Protein AF-A0A2V5UHZ3-F1 (afdb_monomer)

Sequence (36 aa):
MAKYRIAWMPGDGVGNDVMEAARIVLDQMRFDAEYV

Radius of gyration: 10.51 Å; Cα contacts (8 Å, |Δi|>4): 26; chains: 1; bounding box: 21×18×26 Å

pLDDT: mean 92.85, std 5.51, range [68.0, 97.38]

Structure (mmCIF, N/CA/C/O backbone):
data_AF-A0A2V5UHZ3-F1
#
_entry.id   AF-A0A2V5UHZ3-F1
#
loop_
_atom_site.group_PDB
_atom_site.id
_atom_site.type_symbol
_atom_site.label_atom_id
_atom_site.label_alt_id
_atom_site.label_comp_id
_atom_site.label_asym_id
_atom_site.label_entity_id
_atom_site.label_seq_id
_atom_site.pdbx_PDB_ins_code
_atom_site.Cartn_x
_atom_site.Cartn_y
_atom_site.Cartn_z
_atom_site.occupancy
_atom_site.B_iso_or_equiv
_atom_site.auth_seq_id
_atom_si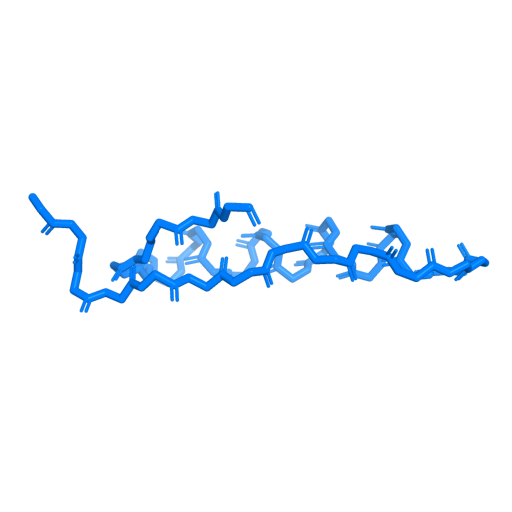te.auth_comp_id
_atom_site.auth_asym_id
_atom_site.auth_atom_id
_atom_site.pdbx_PDB_model_num
ATOM 1 N N . MET A 1 1 ? -11.796 5.522 11.585 1.00 68.00 1 MET A N 1
ATOM 2 C CA . MET A 1 1 ? -10.437 6.097 11.573 1.00 68.00 1 MET A CA 1
ATOM 3 C C . MET A 1 1 ? -9.498 4.910 11.538 1.00 68.00 1 MET A C 1
ATOM 5 O O . MET A 1 1 ? -9.624 4.097 12.445 1.00 68.00 1 MET A O 1
ATOM 9 N N . ALA A 1 2 ? -8.677 4.746 10.500 1.00 76.50 2 ALA A N 1
ATOM 10 C CA . ALA A 1 2 ? -7.745 3.621 10.471 1.00 76.50 2 ALA A CA 1
ATOM 11 C C . ALA A 1 2 ? -6.658 3.809 11.537 1.00 76.50 2 ALA A C 1
ATOM 13 O O . ALA A 1 2 ? -6.234 4.943 11.786 1.00 76.50 2 ALA A O 1
ATOM 14 N N . LYS A 1 3 ? -6.215 2.725 12.183 1.00 88.88 3 LYS A N 1
ATOM 15 C CA . LYS A 1 3 ? -5.181 2.790 13.231 1.00 88.88 3 LYS A CA 1
ATOM 16 C C . LYS A 1 3 ? -3.835 3.279 12.693 1.00 88.88 3 LYS A C 1
ATOM 18 O O . LYS A 1 3 ? -3.085 3.929 13.421 1.00 88.88 3 LYS A O 1
ATOM 23 N N . TYR A 1 4 ? -3.540 2.978 11.433 1.00 93.88 4 TYR A N 1
ATOM 24 C CA . TYR A 1 4 ? -2.294 3.355 10.775 1.00 93.88 4 TYR A CA 1
ATOM 25 C C . TYR A 1 4 ? -2.549 4.080 9.457 1.00 93.88 4 TYR A C 1
ATOM 27 O O . TYR A 1 4 ? -3.548 3.837 8.786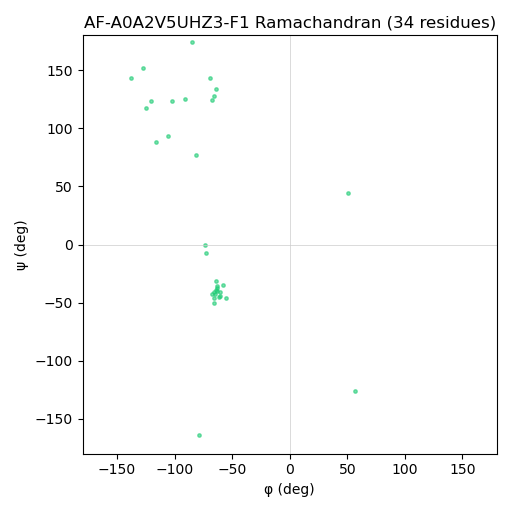 1.00 93.88 4 TYR A O 1
ATOM 35 N N . ARG A 1 5 ? -1.605 4.943 9.075 1.00 94.62 5 ARG A N 1
ATOM 36 C CA . ARG A 1 5 ? -1.565 5.592 7.766 1.00 94.62 5 ARG A CA 1
ATOM 37 C C . ARG A 1 5 ? -0.210 5.307 7.129 1.00 94.62 5 ARG A C 1
ATOM 39 O O . ARG A 1 5 ? 0.817 5.659 7.704 1.00 94.62 5 ARG A O 1
ATOM 46 N N . ILE A 1 6 ? -0.208 4.609 6.000 1.00 93.12 6 ILE A N 1
ATOM 47 C CA . ILE A 1 6 ? 0.990 4.056 5.363 1.00 93.12 6 ILE A CA 1
ATOM 48 C C . ILE A 1 6 ? 1.106 4.655 3.967 1.00 93.12 6 ILE A C 1
ATOM 50 O O . ILE A 1 6 ? 0.193 4.510 3.164 1.00 93.12 6 ILE A O 1
ATOM 54 N N . ALA A 1 7 ? 2.231 5.302 3.670 1.00 94.19 7 ALA A N 1
ATOM 55 C CA . ALA A 1 7 ? 2.513 5.754 2.313 1.00 94.19 7 ALA A CA 1
ATOM 56 C C . ALA A 1 7 ? 2.691 4.541 1.388 1.00 94.19 7 ALA A C 1
ATOM 58 O O . AL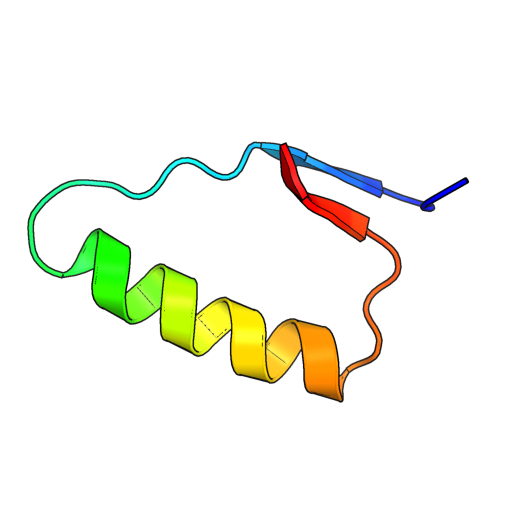A A 1 7 ? 3.475 3.634 1.680 1.00 94.19 7 ALA A O 1
ATOM 59 N N . TRP A 1 8 ? 1.960 4.522 0.281 1.00 94.06 8 TRP A N 1
ATOM 60 C CA . TRP A 1 8 ? 1.971 3.458 -0.704 1.00 94.06 8 TRP A CA 1
ATOM 61 C C . TRP A 1 8 ? 2.725 3.907 -1.948 1.00 94.06 8 TRP A C 1
ATOM 63 O O . TRP A 1 8 ? 2.182 4.527 -2.857 1.00 94.06 8 TRP A O 1
ATOM 73 N N . MET A 1 9 ? 4.015 3.595 -1.972 1.00 92.25 9 MET A N 1
ATOM 74 C CA . MET A 1 9 ? 4.924 4.047 -3.017 1.00 92.25 9 MET A CA 1
ATOM 75 C C . MET A 1 9 ? 5.459 2.838 -3.784 1.00 92.25 9 MET A C 1
ATOM 77 O O . MET A 1 9 ? 6.488 2.284 -3.388 1.00 92.25 9 MET A O 1
ATOM 81 N N . PRO A 1 10 ? 4.764 2.372 -4.836 1.00 89.56 10 PRO A N 1
ATOM 82 C CA . PRO A 1 10 ? 5.316 1.332 -5.687 1.00 89.56 10 PRO A CA 1
ATOM 83 C C . PRO A 1 10 ? 6.579 1.852 -6.386 1.00 89.56 10 PRO A C 1
ATOM 85 O O . PRO A 1 10 ? 6.618 2.981 -6.878 1.00 89.56 10 PRO A O 1
ATOM 88 N N . GLY A 1 11 ? 7.630 1.032 -6.368 1.00 88.75 11 GLY A N 1
ATOM 89 C CA . GLY A 1 11 ? 8.890 1.312 -7.056 1.00 88.75 11 GLY A CA 1
AT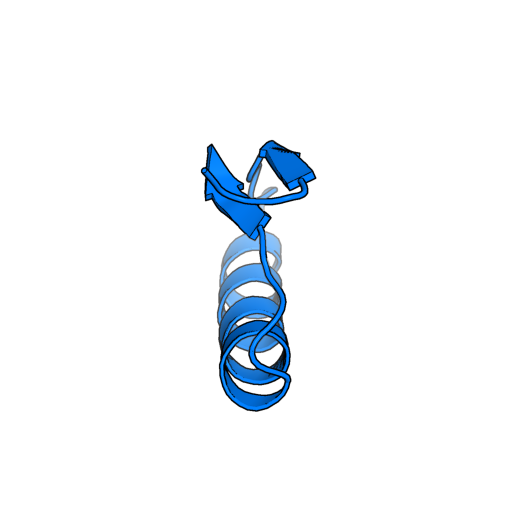OM 90 C C . GLY A 1 11 ? 8.815 1.035 -8.559 1.00 88.75 11 GLY A C 1
ATOM 91 O O . GLY A 1 11 ? 7.740 0.876 -9.137 1.00 88.75 11 GLY A O 1
ATOM 92 N N . ASP A 1 12 ? 9.976 0.945 -9.195 1.00 93.44 12 ASP A N 1
ATOM 93 C CA . ASP A 1 12 ? 10.107 0.526 -10.587 1.00 93.44 12 ASP A CA 1
ATOM 94 C C . ASP A 1 12 ? 10.16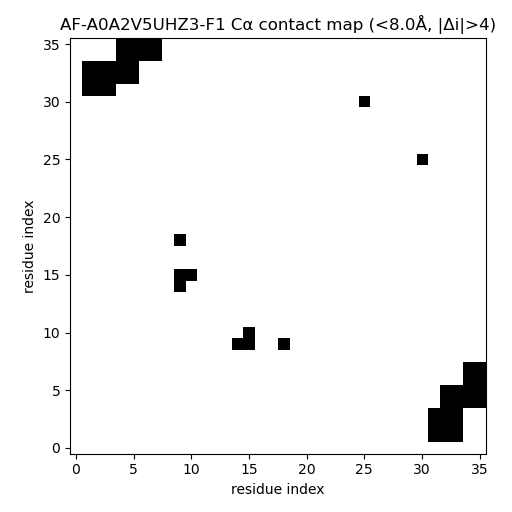3 -1.009 -10.735 1.00 93.44 12 ASP A C 1
ATOM 96 O O . ASP A 1 12 ? 10.148 -1.773 -9.763 1.00 93.44 12 ASP A O 1
ATOM 100 N N . GLY A 1 13 ? 10.154 -1.481 -11.987 1.00 95.12 13 GLY A N 1
ATOM 101 C CA . GLY A 1 13 ? 10.203 -2.907 -12.312 1.00 95.12 13 GLY A CA 1
ATOM 102 C C . GLY A 1 13 ? 9.067 -3.705 -11.661 1.00 95.12 13 GLY A C 1
ATOM 103 O O . GLY A 1 13 ? 7.895 -3.360 -11.795 1.00 95.12 13 GLY A O 1
ATOM 104 N N . VAL A 1 14 ? 9.431 -4.765 -10.933 1.00 96.25 14 VAL A N 1
ATOM 105 C CA . VAL A 1 14 ? 8.489 -5.668 -10.239 1.00 96.25 14 VAL A CA 1
ATOM 106 C C . VAL A 1 14 ? 7.857 -5.055 -8.981 1.00 96.25 14 VAL A C 1
ATOM 108 O O . VAL A 1 14 ? 7.053 -5.706 -8.317 1.00 96.25 14 VAL A O 1
ATOM 111 N N . GLY A 1 15 ? 8.206 -3.812 -8.624 1.00 95.38 15 GLY A N 1
ATOM 112 C CA . GLY A 1 15 ? 7.671 -3.130 -7.445 1.00 95.38 15 GLY A CA 1
ATOM 113 C C . GLY A 1 15 ? 6.144 -3.013 -7.448 1.00 95.38 15 GLY A C 1
ATOM 114 O O . GLY A 1 15 ? 5.531 -3.137 -6.391 1.00 95.38 15 GLY A O 1
ATOM 115 N N . ASN A 1 16 ? 5.522 -2.843 -8.618 1.00 94.31 16 ASN A N 1
ATOM 116 C CA . ASN A 1 16 ? 4.060 -2.803 -8.747 1.00 94.31 16 ASN A CA 1
ATOM 117 C C . ASN A 1 16 ? 3.420 -4.155 -8.405 1.00 94.31 16 ASN A C 1
ATOM 119 O O . ASN A 1 16 ? 2.537 -4.215 -7.550 1.00 94.31 16 ASN A O 1
ATOM 123 N N . ASP A 1 17 ? 3.928 -5.236 -9.001 1.00 96.06 17 ASP A N 1
ATOM 124 C CA . ASP A 1 17 ? 3.399 -6.592 -8.817 1.00 96.06 17 ASP A CA 1
ATOM 125 C C . ASP A 1 17 ? 3.531 -7.050 -7.355 1.00 96.06 17 ASP A C 1
ATOM 127 O O . ASP A 1 17 ? 2.620 -7.646 -6.776 1.00 96.06 17 ASP A O 1
ATOM 131 N N . VAL A 1 18 ? 4.663 -6.727 -6.718 1.00 95.88 18 VAL A N 1
ATOM 132 C CA . VAL A 1 18 ? 4.911 -7.047 -5.304 1.00 95.88 18 VAL A CA 1
ATOM 133 C C . VAL A 1 18 ? 3.964 -6.277 -4.388 1.00 95.88 18 VAL A C 1
ATOM 135 O O . VAL A 1 18 ? 3.452 -6.839 -3.419 1.00 95.88 18 VAL A O 1
ATOM 138 N N . MET A 1 19 ? 3.714 -5.001 -4.681 1.00 95.00 19 MET A N 1
ATOM 139 C CA . MET A 1 19 ? 2.788 -4.181 -3.901 1.00 95.00 19 MET A CA 1
ATOM 140 C C . MET A 1 19 ? 1.358 -4.719 -4.016 1.00 95.00 19 MET A C 1
ATOM 142 O O . MET A 1 19 ? 0.670 -4.862 -3.003 1.00 95.00 19 MET A O 1
ATOM 146 N N . GLU A 1 20 ? 0.926 -5.111 -5.211 1.00 94.62 20 GLU A N 1
ATOM 147 C CA . GLU A 1 20 ? -0.376 -5.749 -5.414 1.00 94.62 20 GLU A CA 1
ATOM 148 C C . GLU A 1 20 ? -0.496 -7.072 -4.638 1.00 94.62 20 GLU A C 1
ATOM 150 O O . GLU A 1 20 ? -1.461 -7.274 -3.897 1.00 94.62 20 GLU A O 1
ATOM 155 N N . ALA A 1 21 ? 0.530 -7.927 -4.684 1.00 96.62 21 ALA A N 1
ATOM 156 C CA . ALA A 1 21 ? 0.569 -9.157 -3.892 1.00 96.62 21 ALA A CA 1
ATOM 157 C C . ALA A 1 21 ? 0.521 -8.885 -2.376 1.00 96.62 21 ALA A C 1
ATOM 159 O O . ALA A 1 21 ? -0.187 -9.571 -1.633 1.00 96.62 21 ALA A O 1
ATOM 160 N N . ALA A 1 22 ? 1.229 -7.855 -1.905 1.00 95.69 22 ALA A N 1
ATOM 161 C CA . ALA A 1 22 ? 1.196 -7.442 -0.506 1.00 95.69 22 ALA A CA 1
ATOM 162 C C . ALA A 1 22 ? -0.204 -6.967 -0.087 1.00 95.69 22 ALA A C 1
ATOM 164 O O . ALA A 1 22 ? -0.632 -7.248 1.034 1.00 95.69 22 ALA A O 1
ATOM 165 N N . A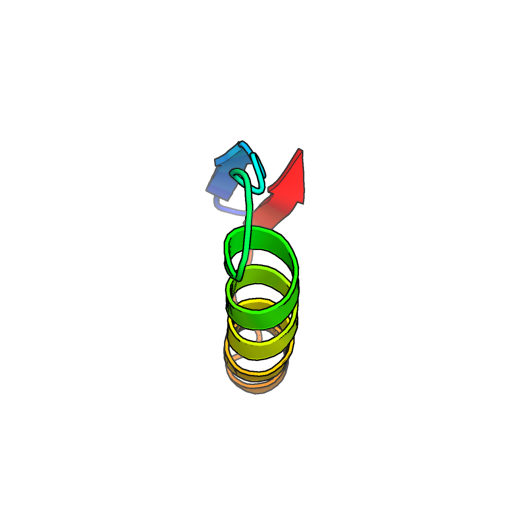RG A 1 23 ? -0.947 -6.302 -0.982 1.00 94.00 23 ARG A N 1
ATOM 166 C CA . ARG A 1 23 ? -2.322 -5.870 -0.707 1.00 94.00 23 ARG A CA 1
ATOM 167 C C . ARG A 1 23 ? -3.248 -7.038 -0.410 1.00 94.00 23 ARG A C 1
ATOM 169 O O . ARG A 1 23 ? -3.955 -6.996 0.590 1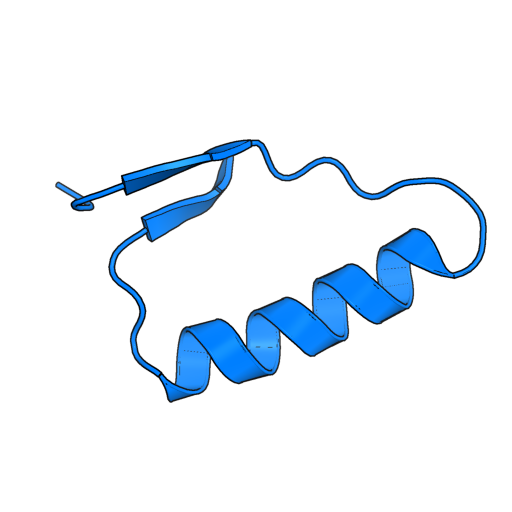.00 94.00 23 ARG A O 1
ATOM 176 N N . ILE A 1 24 ? -3.160 -8.107 -1.199 1.00 96.38 24 ILE A N 1
ATOM 177 C CA . ILE A 1 24 ? -3.962 -9.322 -1.002 1.00 96.38 24 ILE A CA 1
ATOM 178 C C . ILE A 1 24 ? -3.764 -9.873 0.416 1.00 96.38 24 ILE A C 1
ATOM 180 O O . ILE A 1 24 ? -4.733 -10.192 1.102 1.00 96.38 24 ILE A O 1
ATOM 184 N N . VAL A 1 25 ? -2.518 -9.953 0.886 1.00 96.94 25 VAL A N 1
ATOM 185 C CA . VAL A 1 25 ? -2.209 -10.457 2.233 1.00 96.94 25 VAL A CA 1
ATOM 186 C C . VAL A 1 25 ? -2.768 -9.530 3.316 1.00 96.94 25 VAL A C 1
ATOM 188 O O . VAL A 1 25 ? -3.403 -10.001 4.259 1.00 96.94 25 VAL A O 1
ATOM 191 N N . LEU A 1 26 ? -2.564 -8.218 3.176 1.00 95.12 26 LEU A N 1
ATOM 192 C CA . LEU A 1 26 ? -3.015 -7.220 4.151 1.00 95.12 26 LEU A CA 1
ATOM 193 C C . LEU 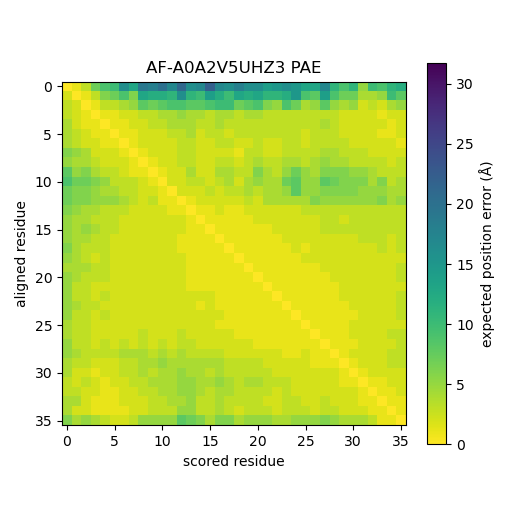A 1 26 ? -4.545 -7.180 4.272 1.00 95.12 26 LEU A C 1
ATOM 195 O O . LEU A 1 26 ? -5.071 -7.103 5.387 1.00 95.12 26 LEU A O 1
ATOM 199 N N . ASP A 1 27 ? -5.249 -7.322 3.151 1.00 93.06 27 ASP A N 1
ATOM 200 C CA . ASP A 1 27 ? -6.709 -7.378 3.106 1.00 93.06 27 ASP A CA 1
ATOM 201 C C . ASP A 1 27 ? -7.238 -8.658 3.774 1.00 93.06 27 ASP A C 1
ATOM 203 O O . ASP A 1 27 ? -8.173 -8.601 4.577 1.00 93.06 27 ASP A O 1
ATOM 207 N N . GLN A 1 28 ? -6.604 -9.813 3.524 1.00 97.38 28 GLN A N 1
ATOM 208 C CA . GLN A 1 28 ? -6.954 -11.075 4.196 1.00 97.38 28 GLN A CA 1
ATOM 209 C C . GLN A 1 28 ? -6.719 -11.010 5.708 1.00 97.38 28 GLN A C 1
ATOM 211 O O . GLN A 1 28 ? -7.522 -11.520 6.491 1.00 97.38 28 GLN A O 1
ATOM 216 N N . MET A 1 29 ? -5.647 -10.339 6.130 1.00 96.00 29 MET A N 1
ATOM 217 C CA . MET A 1 29 ? -5.349 -10.101 7.541 1.00 96.00 29 MET A CA 1
ATOM 218 C C . MET A 1 29 ? -6.270 -9.058 8.186 1.00 96.00 29 MET A C 1
ATOM 220 O O . MET A 1 29 ? -6.211 -8.884 9.404 1.00 96.00 29 MET A O 1
ATOM 224 N N . ARG A 1 30 ? -7.121 -8.378 7.400 1.00 93.75 30 ARG A N 1
ATOM 225 C CA . ARG A 1 30 ? -7.965 -7.255 7.838 1.00 93.75 30 ARG A CA 1
ATOM 226 C C . ARG A 1 30 ? -7.147 -6.197 8.570 1.00 93.75 30 ARG A C 1
ATOM 228 O O . ARG A 1 30 ? -7.518 -5.736 9.650 1.00 93.75 30 ARG A O 1
ATOM 235 N N . PHE A 1 31 ? -5.989 -5.872 8.008 1.00 94.38 31 PHE A N 1
ATOM 236 C CA . PHE A 1 31 ? -5.082 -4.927 8.625 1.00 94.38 31 PHE A CA 1
ATOM 237 C C . PHE A 1 31 ? -5.700 -3.523 8.624 1.00 94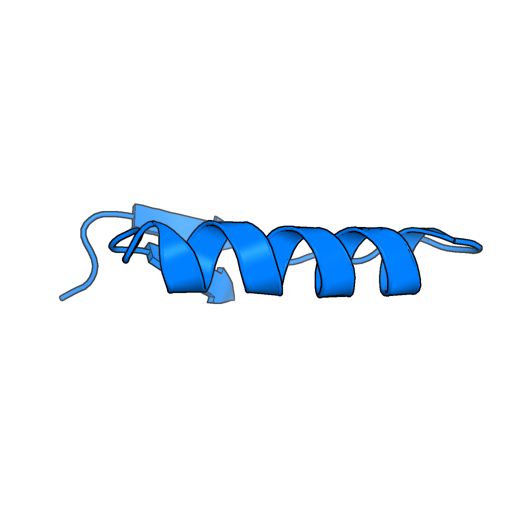.38 31 PHE A C 1
ATOM 239 O O . PHE A 1 31 ? -6.090 -3.000 7.584 1.00 94.38 31 PHE A O 1
ATOM 246 N N . ASP A 1 32 ? -5.808 -2.918 9.806 1.00 94.38 32 ASP A N 1
ATOM 247 C CA . ASP A 1 32 ? -6.456 -1.618 9.991 1.00 94.38 32 ASP A CA 1
ATOM 248 C C . ASP A 1 32 ? -5.502 -0.466 9.638 1.00 94.38 32 ASP A C 1
ATOM 250 O O . ASP A 1 32 ? -4.904 0.178 10.510 1.00 94.38 32 ASP A O 1
ATOM 254 N N . ALA A 1 33 ? -5.320 -0.243 8.336 1.00 93.75 33 ALA A N 1
ATOM 255 C CA . ALA A 1 33 ? -4.504 0.835 7.801 1.00 93.75 33 ALA A CA 1
ATOM 256 C C . ALA A 1 33 ? -5.153 1.533 6.603 1.00 93.75 33 ALA A C 1
ATOM 258 O O . ALA A 1 33 ? -5.769 0.913 5.740 1.00 93.75 33 ALA A O 1
ATOM 259 N N . GLU A 1 34 ? -4.949 2.844 6.537 1.00 93.44 34 GLU A N 1
ATOM 260 C CA . GLU A 1 34 ? -5.174 3.658 5.351 1.00 93.44 34 GLU A CA 1
ATOM 261 C C . GLU A 1 34 ? -3.872 3.715 4.551 1.00 93.44 34 GLU A C 1
ATOM 263 O O . GLU A 1 34 ? -2.826 4.098 5.080 1.00 93.44 34 GLU A O 1
ATOM 268 N N . TYR A 1 35 ? -3.934 3.345 3.278 1.00 91.62 35 TYR A N 1
ATOM 269 C CA . TYR A 1 35 ? -2.793 3.407 2.373 1.00 91.62 35 TYR A CA 1
ATOM 270 C C . TYR A 1 35 ? -2.938 4.635 1.475 1.00 91.62 35 TYR A C 1
ATOM 272 O O . TYR A 1 35 ? -3.971 4.773 0.821 1.00 91.62 35 TYR A O 1
ATOM 280 N N . VAL A 1 36 ? -1.935 5.517 1.491 1.00 90.25 36 VAL A N 1
ATOM 281 C CA . VAL A 1 36 ? -1.965 6.866 0.889 1.00 90.25 36 VAL A CA 1
ATOM 282 C C . VAL A 1 36 ? -0.965 6.998 -0.238 1.00 90.25 36 VAL A C 1
ATOM 284 O O . VAL A 1 36 ? 0.187 6.568 -0.016 1.00 90.25 36 VAL A O 1
#

Foldseek 3Di:
DFPEEAEDDQDPDCSVVVSVVVVVVCVVVVHRYHYD

Solvent-accessible surface area (backbone atoms only — not comparable to full-atom values): 2240 Å² total; per-residue (Å²): 132,61,85,38,78,41,83,65,76,66,59,69,84,66,30,49,61,52,49,53,56,49,47,57,55,42,59,74,67,63,58,61,55,42,75,84

Nearest PDB structures (foldseek):
  5ucm-assembly1_A  TM=5.834E-01  e=2.556E+00  Pseudomonas aeruginosa PAO1
  8w8j-assembly1_B  TM=5.762E-01  e=2.382E+00  Pseudomonas aeruginosa
  7f97-assembly2_D  TM=5.238E-01  e=2.382E+00  Plasmodium falciparum 3D7
  8w9i-assembly1_B  TM=5.770E-01  e=2.742E+00  Pseudomonas aeruginosa
  8w9i-assembly1_A  TM=5.803E-01  e=3.896E+00  Pseudomonas aeruginosa

Mean predicted aligned error: 3.07 Å

Secondary structure (DSSP, 8-state):
--SEEE-----STTHHHHHHHHHHHHHHTT--EEE-